Protein AF-A0A7W0ZT01-F1 (afdb_monomer)

Sequence (123 aa):
MSRRLDARAQAAIGIVIVNLALVLGYFLVVRPWLGSRDAADFAKTTCHIVKSEVVSTIARDRRNRVLTMYEHVLAYDYRAGDRTQHGTAIDFEVRGRTQDAADMHALQRRFPEGAAVPCWYDP

Mean predicted aligned error: 13.54 Å

Foldseek 3Di:
DPDPVVVVVVVVVVVVVVVVVVVCCCVVPVVVVVVVVLVPCFDKWKKAWADWDKDWDWDADPVRDTAIKIAIWIKIWTDDDPDIDIDIPVQPPDDDIDSDPVVSVVVCVVRPHGDIDMDTHRD

pLDDT: mean 79.96, std 12.67, range [46.34, 93.25]

Radius of gyration: 27.5 Å; Cα contacts (8 Å, |Δi|>4): 165; chains: 1; bounding box: 36×89×42 Å

Secondary structure (DSSP, 8-state):
--SSHHHHHHHHHHHHHHHHHHHHHIIIIIHHHHHTTTTS-PEEEEEEEEEEEEEEEEEE-TT--EEEEEEEEEEEEEEETTEEEEEEGGGSS--S-BS-HHHHHHHHHHS-TT-EEEEEE--

Nearest PDB structures (foldseek):
  3rd4-assembly3_B  TM=6.259E-01  e=1.473E+00  Proteus penneri ATCC 35198
  4rh8-assembly3_C  TM=4.295E-01  e=1.110E+00  Escherichia coli K-12
  4rh8-assembly4_D  TM=3.793E-01  e=9.364E-01  Escherichia coli K-12
  5wqv-assembly1_A  TM=2.958E-01  e=5.423E+00  Escherichia coli BW2952
  2pnh-assembly1_A  TM=2.233E-01  e=5.125E+00  Escherichia coli K-12

Solvent-accessible surface area (backbone atoms only — not comparable to full-atom values): 7151 Å² total; per-residue (Å²): 143,76,78,74,61,55,61,57,49,52,53,52,51,51,52,51,51,53,51,51,50,51,51,50,47,40,62,71,48,50,50,52,56,59,57,54,62,77,72,69,73,57,47,77,38,62,28,35,27,74,37,48,46,74,47,78,45,84,42,68,51,100,83,71,44,84,40,64,31,28,31,55,50,36,30,30,37,32,62,62,86,96,42,81,45,80,49,51,30,84,81,45,100,59,80,72,71,37,75,54,58,66,62,33,52,50,49,34,70,77,48,38,62,72,37,77,41,86,41,70,44,83,127

Structure (mmCIF, N/CA/C/O backbone):
data_AF-A0A7W0ZT01-F1
#
_entry.id   AF-A0A7W0ZT01-F1
#
loop_
_atom_site.group_PDB
_atom_site.id
_atom_site.type_symbol
_atom_site.label_atom_id
_atom_site.label_alt_id
_atom_site.label_comp_id
_atom_site.label_asym_id
_atom_site.label_entity_id
_atom_site.label_seq_id
_atom_site.pdbx_PDB_ins_code
_atom_site.Cartn_x
_atom_site.Cartn_y
_atom_site.Cartn_z
_atom_site.occupancy
_atom_site.B_iso_or_equiv
_atom_site.auth_seq_id
_atom_site.auth_comp_id
_atom_site.auth_asym_id
_atom_site.auth_atom_id
_atom_site.pdbx_PDB_model_num
ATOM 1 N N . MET A 1 1 ? -3.181 74.327 6.054 1.00 46.34 1 MET A N 1
ATOM 2 C CA . MET A 1 1 ? -4.364 73.461 6.252 1.00 46.34 1 MET A CA 1
ATOM 3 C C . MET A 1 1 ? -4.048 72.045 5.749 1.00 46.34 1 MET A C 1
ATOM 5 O O . MET A 1 1 ? -4.618 71.629 4.758 1.00 46.34 1 MET A O 1
ATOM 9 N N . SER A 1 2 ? -3.098 71.322 6.371 1.00 51.84 2 SER A N 1
ATOM 10 C CA . SER A 1 2 ? -2.657 70.001 5.854 1.00 51.84 2 SER A CA 1
ATOM 11 C C . SER A 1 2 ? -2.314 68.920 6.895 1.00 51.84 2 SER A C 1
ATOM 13 O O . SER A 1 2 ? -2.082 67.792 6.500 1.00 51.84 2 SER A O 1
ATOM 15 N N . ARG A 1 3 ? -2.335 69.187 8.213 1.00 54.72 3 ARG A N 1
ATOM 16 C CA . ARG A 1 3 ? -1.905 68.197 9.236 1.00 54.72 3 ARG A CA 1
ATOM 17 C C . ARG A 1 3 ? -2.992 67.248 9.770 1.00 54.72 3 ARG A C 1
ATOM 19 O O . ARG A 1 3 ? -2.690 66.373 10.567 1.00 54.72 3 ARG A O 1
ATOM 26 N N . ARG A 1 4 ? -4.271 67.421 9.404 1.00 51.62 4 ARG A N 1
ATOM 27 C CA . ARG A 1 4 ? -5.375 66.585 9.943 1.00 51.62 4 ARG A CA 1
ATOM 28 C C . ARG A 1 4 ? -5.711 65.355 9.091 1.00 51.62 4 ARG A C 1
ATOM 30 O O . ARG A 1 4 ? -6.465 64.504 9.553 1.00 51.62 4 ARG A O 1
ATOM 37 N N . LEU A 1 5 ? -5.175 65.264 7.872 1.00 53.34 5 LEU A N 1
ATOM 38 C CA . LEU A 1 5 ? -5.387 64.114 6.985 1.00 53.34 5 LEU A CA 1
ATOM 39 C C . LEU A 1 5 ? -4.494 62.919 7.367 1.00 53.34 5 LEU A C 1
ATOM 41 O O . LEU A 1 5 ? -4.920 61.776 7.218 1.00 53.34 5 LEU A O 1
ATOM 45 N N . ASP A 1 6 ? -3.335 63.174 7.979 1.00 59.50 6 ASP A N 1
ATOM 46 C CA . ASP A 1 6 ? -2.349 62.137 8.314 1.00 59.50 6 ASP A CA 1
ATOM 47 C C . ASP A 1 6 ? -2.802 61.209 9.449 1.00 59.50 6 ASP A C 1
ATOM 49 O O . ASP A 1 6 ? -2.622 59.997 9.369 1.00 59.50 6 ASP A O 1
ATOM 53 N N . ALA A 1 7 ? -3.466 61.740 10.480 1.00 60.06 7 ALA A N 1
ATOM 54 C CA . ALA A 1 7 ? -3.877 60.942 11.639 1.00 60.06 7 ALA A CA 1
ATOM 55 C C . ALA A 1 7 ? -4.976 59.917 11.301 1.00 60.06 7 ALA A C 1
ATOM 57 O O . ALA A 1 7 ? -4.973 58.796 11.809 1.00 60.06 7 ALA A O 1
ATOM 58 N N . ARG A 1 8 ? -5.913 60.280 10.412 1.00 58.38 8 ARG A N 1
ATOM 59 C CA . ARG A 1 8 ? -6.966 59.364 9.938 1.00 58.38 8 ARG A CA 1
ATOM 60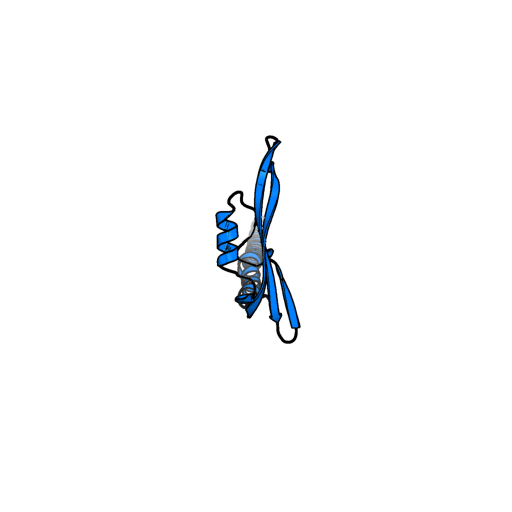 C C . ARG A 1 8 ? -6.409 58.319 8.975 1.00 58.38 8 ARG A C 1
ATOM 62 O O . ARG A 1 8 ? -6.814 57.163 9.052 1.00 58.38 8 ARG A O 1
ATOM 69 N N . ALA A 1 9 ? -5.462 58.708 8.119 1.00 61.88 9 ALA A N 1
ATOM 70 C CA . ALA A 1 9 ? -4.768 57.787 7.226 1.00 61.88 9 ALA A CA 1
ATOM 71 C C . ALA A 1 9 ? -3.911 56.777 8.009 1.00 61.88 9 ALA A C 1
ATOM 73 O O . ALA A 1 9 ? -3.992 55.584 7.742 1.00 61.88 9 ALA A O 1
ATOM 74 N N . GLN A 1 10 ? -3.171 57.214 9.033 1.00 62.66 10 GLN A N 1
ATOM 75 C CA . GLN A 1 10 ? -2.394 56.324 9.905 1.00 62.66 10 GLN A CA 1
ATOM 76 C C . GLN A 1 10 ? -3.278 55.352 10.697 1.00 62.66 10 GLN A C 1
ATOM 78 O O . GLN A 1 10 ? -2.954 54.168 10.781 1.00 62.66 10 GLN A O 1
ATOM 83 N N . ALA A 1 11 ? -4.415 55.815 11.226 1.00 68.62 11 ALA A N 1
ATOM 84 C CA . ALA A 1 11 ? -5.373 54.942 11.903 1.00 68.62 11 ALA A CA 1
ATOM 85 C C . ALA A 1 11 ? -5.987 53.906 10.942 1.00 68.62 11 ALA A C 1
ATOM 87 O O . ALA A 1 11 ? -6.082 52.729 11.284 1.00 68.62 11 ALA A O 1
ATOM 88 N N . ALA A 1 12 ? -6.348 54.316 9.721 1.00 70.50 12 ALA A N 1
ATOM 89 C CA . ALA A 1 12 ? -6.874 53.412 8.701 1.00 70.50 12 ALA A CA 1
ATOM 90 C C . ALA A 1 12 ? -5.832 52.370 8.253 1.00 70.50 12 ALA A C 1
ATOM 92 O O . ALA A 1 12 ? -6.154 51.189 8.155 1.00 70.50 12 ALA A O 1
ATOM 93 N N . ILE A 1 13 ? -4.575 52.778 8.052 1.00 75.50 13 ILE A N 1
ATOM 94 C CA . ILE A 1 13 ? -3.469 51.873 7.703 1.00 75.50 13 ILE A CA 1
ATOM 95 C C . ILE A 1 13 ? -3.226 50.858 8.827 1.00 75.50 13 ILE A C 1
ATOM 97 O O . ILE A 1 13 ? -3.095 49.667 8.553 1.00 75.50 13 ILE A O 1
ATOM 101 N N . GLY A 1 14 ? -3.236 51.294 10.091 1.00 76.44 14 GLY A N 1
ATOM 102 C CA . GLY A 1 14 ? -3.100 50.396 11.240 1.00 76.44 14 GLY A CA 1
ATOM 103 C C . GLY A 1 14 ? -4.209 49.341 11.298 1.00 76.44 14 GLY A C 1
ATOM 104 O O . GLY A 1 14 ? -3.926 48.159 11.482 1.00 76.44 14 GLY A O 1
ATOM 105 N N . ILE A 1 15 ? -5.461 49.743 11.053 1.00 82.81 15 ILE A N 1
ATOM 106 C CA . ILE A 1 15 ? -6.605 48.820 11.003 1.00 82.81 15 ILE A CA 1
ATOM 107 C C . ILE A 1 15 ? -6.434 47.805 9.868 1.00 82.81 15 ILE A C 1
ATOM 109 O O . ILE A 1 15 ? -6.647 46.612 10.085 1.00 82.81 15 ILE A O 1
ATOM 113 N N . VAL A 1 16 ? -6.018 48.240 8.675 1.00 83.56 16 VAL A N 1
ATOM 114 C CA . VAL A 1 16 ? -5.802 47.335 7.535 1.00 83.56 16 VAL A CA 1
ATOM 115 C C . VAL A 1 16 ? -4.695 46.324 7.833 1.00 83.56 16 VAL A C 1
ATOM 117 O O . VAL A 1 16 ? -4.883 45.140 7.572 1.00 83.56 16 VAL A O 1
ATOM 120 N N . ILE A 1 17 ? -3.580 46.749 8.433 1.00 84.19 17 ILE A N 1
ATOM 121 C CA . ILE A 1 17 ? -2.464 45.853 8.777 1.00 84.19 17 ILE A CA 1
ATOM 122 C C . ILE A 1 17 ? -2.891 44.814 9.819 1.00 84.19 17 ILE A C 1
ATOM 124 O O . ILE A 1 17 ? -2.588 43.634 9.657 1.00 84.19 17 ILE A O 1
ATOM 128 N N . VAL A 1 18 ? -3.629 45.217 10.857 1.00 88.38 18 VAL A N 1
ATOM 129 C CA . VAL A 1 18 ? -4.118 44.288 11.889 1.00 88.38 18 VAL A CA 1
ATOM 130 C C . VAL A 1 18 ? -5.107 43.280 11.303 1.00 88.38 18 VAL A C 1
ATOM 132 O O . VAL A 1 18 ? -5.001 42.089 11.583 1.00 88.38 18 VAL A O 1
ATOM 135 N N . ASN A 1 19 ? -6.029 43.724 10.443 1.00 87.69 19 ASN A N 1
ATOM 136 C CA . ASN A 1 19 ? -6.960 42.816 9.771 1.00 87.69 19 ASN A CA 1
ATOM 137 C C . ASN A 1 19 ? -6.230 41.861 8.821 1.00 87.69 19 ASN A C 1
ATOM 139 O O . ASN A 1 19 ? -6.519 40.668 8.815 1.00 87.69 19 ASN A O 1
ATOM 143 N N . LEU A 1 20 ? -5.243 42.352 8.067 1.00 89.75 20 LEU A N 1
ATOM 144 C CA . LEU A 1 20 ? -4.436 41.516 7.183 1.00 89.75 20 LEU A CA 1
ATOM 145 C C . LEU A 1 20 ? -3.632 40.478 7.978 1.00 89.75 20 LEU A C 1
ATOM 147 O O . LEU A 1 20 ? -3.598 39.316 7.587 1.00 89.75 20 LEU A O 1
ATOM 151 N N . ALA A 1 21 ? -3.042 40.867 9.111 1.00 88.00 21 ALA A N 1
ATOM 152 C CA . ALA A 1 21 ? -2.319 39.963 10.002 1.00 88.00 21 ALA A CA 1
ATOM 153 C C . ALA A 1 21 ? -3.240 38.905 10.630 1.00 88.00 21 ALA A C 1
ATOM 155 O O . ALA A 1 21 ? -2.854 37.742 10.717 1.00 88.00 21 ALA A O 1
ATOM 156 N N . LEU A 1 22 ? -4.469 39.274 11.009 1.00 89.12 22 LEU A N 1
ATOM 157 C CA . LEU A 1 22 ? -5.481 38.333 11.501 1.00 89.12 22 LEU A CA 1
ATOM 158 C C . LEU A 1 22 ? -5.905 37.337 10.418 1.00 89.12 22 LEU A C 1
ATOM 160 O O . LEU A 1 22 ? -5.975 36.139 10.686 1.00 89.12 22 LEU A O 1
ATOM 164 N N . VAL A 1 23 ? -6.136 37.812 9.191 1.00 89.31 23 VAL A N 1
ATOM 165 C CA . VAL A 1 23 ? -6.472 36.948 8.051 1.00 89.31 23 VAL A CA 1
ATOM 166 C C . VAL A 1 23 ? -5.310 36.004 7.741 1.00 89.31 23 VAL A C 1
ATOM 168 O O . VAL A 1 23 ? -5.519 34.796 7.649 1.00 89.31 23 VAL A O 1
ATOM 171 N N . LEU A 1 24 ? -4.077 36.511 7.652 1.00 88.44 24 LEU A N 1
ATOM 172 C CA . LEU A 1 24 ? -2.899 35.667 7.434 1.00 88.44 24 LEU A CA 1
ATOM 173 C C . LEU A 1 24 ? -2.712 34.646 8.560 1.00 88.44 24 LEU A C 1
ATOM 175 O O . LEU A 1 24 ? -2.496 33.473 8.274 1.00 88.44 24 LEU A O 1
ATOM 179 N N . GLY A 1 25 ? -2.834 35.057 9.823 1.00 87.88 25 GLY A N 1
ATOM 180 C CA . GLY A 1 25 ? -2.729 34.155 10.971 1.00 87.88 25 GLY A CA 1
ATOM 181 C C . GLY A 1 25 ? -3.792 33.056 10.946 1.00 87.88 25 GLY A C 1
ATOM 182 O O . GLY A 1 25 ? -3.488 31.889 11.189 1.00 87.88 25 GLY A O 1
ATOM 183 N N . TYR A 1 26 ? -5.025 33.395 10.566 1.00 87.06 26 TYR A N 1
ATOM 184 C CA . TYR A 1 26 ? -6.093 32.416 10.391 1.00 87.06 26 TYR A CA 1
ATOM 185 C C . TYR A 1 26 ? -5.764 31.393 9.291 1.00 87.06 26 TYR A C 1
ATOM 187 O O . TYR A 1 26 ? -5.868 30.187 9.520 1.00 87.06 26 TYR A O 1
ATOM 195 N N . PHE A 1 27 ? -5.314 31.845 8.117 1.00 84.19 27 PHE A N 1
ATOM 196 C CA . PHE A 1 27 ? -4.994 30.947 7.002 1.00 84.19 27 PHE A CA 1
ATOM 197 C C . PHE A 1 27 ? -3.727 30.113 7.227 1.00 84.19 27 PHE A C 1
ATOM 199 O O . PHE A 1 27 ? -3.688 28.967 6.787 1.00 84.19 27 PHE A O 1
ATOM 206 N N . LEU A 1 28 ? -2.712 30.663 7.899 1.00 83.94 28 LEU A N 1
ATOM 207 C CA . LEU A 1 28 ? -1.419 30.000 8.091 1.00 83.94 28 LEU A CA 1
ATOM 208 C C . LEU A 1 28 ? -1.352 29.119 9.338 1.00 83.94 28 LEU A C 1
ATOM 210 O O . LEU A 1 28 ? -0.566 28.179 9.358 1.00 83.94 28 LEU A O 1
ATOM 214 N N . VAL A 1 29 ? -2.138 29.413 10.375 1.00 82.88 29 VAL A N 1
ATOM 215 C CA . VAL A 1 29 ? -2.071 28.682 11.650 1.00 82.88 29 VAL A CA 1
ATOM 216 C C . VAL A 1 29 ? -3.365 27.926 11.902 1.00 82.88 29 VAL A C 1
ATOM 218 O O . VAL A 1 29 ? -3.347 26.710 12.054 1.00 82.88 29 VAL A O 1
ATOM 221 N N . VAL A 1 30 ? -4.505 28.618 11.900 1.00 80.88 30 VAL A N 1
ATOM 222 C CA . VAL A 1 30 ? -5.782 28.023 12.325 1.00 80.88 30 VAL A CA 1
ATOM 223 C C . VAL A 1 30 ? -6.293 27.003 11.311 1.00 80.88 30 VAL A C 1
ATOM 225 O O . VAL A 1 30 ? -6.651 25.891 11.689 1.00 80.88 30 VAL A O 1
ATOM 228 N N . ARG A 1 31 ? -6.295 27.346 10.018 1.00 80.50 31 ARG A N 1
ATOM 229 C CA . ARG A 1 31 ? -6.774 26.453 8.956 1.00 80.50 31 ARG A CA 1
ATOM 230 C C . ARG A 1 31 ? -5.988 25.130 8.873 1.00 80.50 31 ARG A C 1
ATOM 232 O O . ARG A 1 31 ? -6.641 24.089 8.867 1.00 80.50 31 ARG A O 1
ATOM 239 N N . PRO A 1 32 ? -4.640 25.116 8.831 1.00 72.00 32 PRO A N 1
ATOM 240 C CA . PRO A 1 32 ? -3.901 23.856 8.845 1.00 72.00 32 PRO A CA 1
ATOM 241 C C . PRO A 1 32 ? -4.046 23.116 10.177 1.00 72.00 32 PRO A C 1
ATOM 243 O O . PRO A 1 32 ? -4.168 21.902 10.161 1.00 72.00 32 PRO A O 1
ATOM 246 N N . TRP A 1 33 ? -4.121 23.807 11.320 1.00 68.31 33 TRP A N 1
ATOM 247 C CA . TRP A 1 33 ? -4.303 23.138 12.614 1.00 68.31 33 TRP A CA 1
ATOM 248 C C . TRP A 1 33 ? -5.666 22.445 12.756 1.00 68.31 33 TRP A C 1
ATOM 250 O O . TRP A 1 33 ? -5.751 21.378 13.360 1.00 68.31 33 TRP A O 1
ATOM 260 N N . LEU A 1 34 ? -6.722 23.012 12.162 1.00 66.81 34 LEU A N 1
ATOM 261 C CA . LEU A 1 34 ? -8.028 22.359 12.058 1.00 66.81 34 LEU A CA 1
ATOM 262 C C . LEU A 1 34 ? -7.985 21.152 11.108 1.00 66.81 34 LEU A C 1
ATOM 264 O O . LEU A 1 34 ? -8.500 20.105 11.472 1.00 66.81 34 LEU A O 1
ATOM 268 N N . GLY A 1 35 ? -7.324 21.263 9.949 1.00 60.69 35 GLY A N 1
ATOM 269 C CA . GLY A 1 35 ? -7.195 20.148 8.997 1.00 60.69 35 GLY A CA 1
ATOM 270 C C . GLY A 1 35 ? -6.278 19.012 9.469 1.00 60.69 35 GLY A C 1
ATOM 271 O O . GLY A 1 35 ? -6.477 17.864 9.093 1.00 60.69 35 GLY A O 1
ATOM 272 N N . SER A 1 36 ? -5.298 19.296 10.331 1.00 58.06 36 SER A N 1
ATOM 273 C CA . SER A 1 36 ? -4.405 18.273 10.892 1.00 58.06 36 SER A CA 1
ATOM 274 C C . SER A 1 36 ? -5.073 17.380 11.939 1.00 58.06 36 SER A C 1
ATOM 276 O O . SER A 1 36 ? -4.516 16.338 12.273 1.00 58.06 36 SER A O 1
ATOM 278 N N . ARG A 1 37 ? -6.239 17.766 12.477 1.00 55.41 37 ARG A N 1
ATOM 279 C CA . ARG A 1 37 ? -6.992 16.916 13.412 1.00 55.41 37 ARG A CA 1
ATOM 280 C C . ARG A 1 37 ? -7.686 15.750 12.718 1.00 55.41 37 ARG A C 1
ATOM 282 O O . ARG A 1 37 ? -7.796 14.694 13.327 1.00 55.41 37 ARG A O 1
ATOM 289 N N . ASP A 1 38 ? -8.044 15.913 11.449 1.00 52.59 38 ASP A N 1
ATOM 290 C CA . ASP A 1 38 ? -8.653 14.845 10.652 1.00 52.59 38 ASP A CA 1
ATOM 291 C C . ASP A 1 38 ? -7.616 13.790 10.215 1.00 52.59 38 ASP A C 1
ATOM 293 O O . ASP A 1 38 ? -7.973 12.681 9.848 1.00 52.59 38 ASP A O 1
ATOM 297 N N . ALA A 1 39 ? -6.315 14.094 10.300 1.00 50.34 39 ALA A N 1
ATOM 298 C CA . ALA A 1 39 ? -5.244 13.218 9.817 1.00 50.34 39 ALA A CA 1
ATOM 299 C C . ALA A 1 39 ? -4.657 12.252 10.872 1.00 50.34 39 ALA A C 1
ATOM 301 O O . ALA A 1 39 ? -3.687 11.555 10.571 1.00 50.34 39 ALA A O 1
ATOM 302 N N . ALA A 1 40 ? -5.161 12.242 12.114 1.00 54.00 40 ALA A N 1
ATOM 303 C CA . ALA A 1 40 ? -4.459 11.609 13.240 1.00 54.00 40 ALA A CA 1
ATOM 304 C C . ALA A 1 40 ? -5.097 10.328 13.808 1.00 54.00 40 ALA A C 1
ATOM 306 O O . ALA A 1 40 ? -4.382 9.573 14.463 1.00 54.00 40 ALA A O 1
ATOM 307 N N . ASP A 1 41 ? -6.372 10.039 13.531 1.00 65.88 41 ASP A N 1
ATOM 308 C CA . ASP A 1 41 ? -7.082 8.891 14.122 1.00 65.88 41 ASP A CA 1
ATOM 309 C C . ASP A 1 41 ? -7.468 7.833 13.077 1.00 65.88 41 ASP A C 1
ATOM 311 O O . ASP A 1 41 ? -8.595 7.339 13.044 1.00 65.88 41 ASP A O 1
ATOM 315 N N . PHE A 1 42 ? -6.518 7.431 12.223 1.00 70.88 42 PHE A N 1
ATOM 316 C CA . PHE A 1 42 ? -6.742 6.257 11.378 1.00 70.88 42 PHE A CA 1
ATOM 317 C C . PHE A 1 42 ? -7.004 5.027 12.254 1.00 70.88 42 PHE A C 1
ATOM 319 O O . PHE A 1 42 ? -6.162 4.610 13.060 1.00 70.88 42 PHE A O 1
ATOM 326 N N . ALA A 1 43 ? -8.176 4.423 12.078 1.00 76.75 43 ALA A N 1
ATOM 327 C CA . ALA A 1 43 ? -8.586 3.263 12.843 1.00 76.75 43 ALA A CA 1
ATOM 328 C C . ALA A 1 43 ? -7.711 2.060 12.466 1.00 76.75 43 ALA A C 1
ATOM 330 O O . ALA A 1 43 ? -7.567 1.703 11.295 1.00 76.75 43 ALA A O 1
ATOM 331 N N . LYS A 1 44 ? -7.114 1.416 13.475 1.00 82.06 44 LYS A N 1
ATOM 332 C CA . LYS A 1 44 ? -6.302 0.211 13.285 1.00 82.06 44 LYS A CA 1
ATOM 333 C C . LYS A 1 44 ? -7.201 -1.022 13.249 1.00 82.06 44 LYS A C 1
ATOM 335 O O . LYS A 1 44 ? -7.946 -1.273 14.193 1.00 82.06 44 LYS A O 1
ATOM 340 N N . THR A 1 45 ? -7.071 -1.831 12.206 1.00 85.25 45 THR A N 1
ATOM 341 C CA . THR A 1 45 ? -7.789 -3.102 12.048 1.00 85.25 45 THR A CA 1
ATOM 342 C C . THR A 1 45 ? -6.857 -4.191 11.512 1.00 85.25 45 THR A C 1
ATOM 344 O O . THR A 1 45 ? -5.677 -3.953 11.233 1.00 85.25 45 THR A O 1
ATOM 347 N N . THR A 1 46 ? -7.362 -5.417 11.422 1.00 87.94 46 THR A N 1
ATOM 348 C CA . THR A 1 46 ? -6.645 -6.543 10.818 1.00 87.94 46 THR A CA 1
ATOM 349 C C . THR A 1 46 ? -7.099 -6.706 9.373 1.00 87.94 46 THR A C 1
ATOM 351 O O . THR A 1 46 ? -8.279 -6.931 9.109 1.00 87.94 46 THR A O 1
ATOM 354 N N . CYS A 1 47 ? -6.144 -6.605 8.453 1.00 88.44 47 CYS A N 1
ATOM 355 C CA . CYS A 1 47 ? -6.319 -6.906 7.043 1.00 88.44 47 CYS A CA 1
ATOM 356 C C . CYS A 1 47 ? -5.925 -8.356 6.766 1.00 88.44 47 CYS A C 1
ATOM 358 O O . CYS A 1 47 ? -4.886 -8.829 7.229 1.00 88.44 47 CYS A O 1
ATOM 360 N N . HIS A 1 48 ? -6.727 -9.045 5.967 1.00 91.31 48 HIS A N 1
ATOM 361 C CA . HIS A 1 48 ? -6.449 -10.375 5.454 1.00 91.31 48 HIS A CA 1
ATOM 362 C C . HIS A 1 48 ? -5.998 -10.267 4.007 1.00 91.31 48 HIS A C 1
ATOM 364 O O . HIS A 1 48 ? -6.736 -9.764 3.167 1.00 91.31 48 HIS A O 1
ATOM 370 N N . ILE A 1 49 ? -4.792 -10.737 3.706 1.00 89.69 49 ILE A N 1
ATOM 371 C CA . ILE A 1 49 ? -4.282 -10.746 2.338 1.00 89.69 49 ILE A CA 1
ATOM 372 C C . ILE A 1 49 ? -5.024 -11.821 1.542 1.00 89.69 49 ILE A C 1
ATOM 374 O O . ILE A 1 49 ? -4.877 -13.012 1.809 1.00 89.69 49 ILE A O 1
ATOM 378 N N . VAL A 1 50 ? -5.815 -11.398 0.559 1.00 92.06 50 VAL A N 1
ATOM 379 C CA . VAL A 1 50 ? -6.601 -12.283 -0.314 1.00 92.06 50 VAL A CA 1
ATOM 380 C C . VAL A 1 50 ? -5.793 -12.689 -1.541 1.00 92.06 50 VAL A C 1
ATOM 382 O O . VAL A 1 50 ? -5.978 -13.780 -2.069 1.00 92.06 50 VAL A O 1
ATOM 385 N N . LYS A 1 51 ? -4.893 -11.812 -1.996 1.00 89.88 51 LYS A N 1
ATOM 386 C CA . LYS A 1 51 ? -4.077 -12.031 -3.189 1.00 89.88 51 LYS A CA 1
ATOM 387 C C . LYS A 1 51 ? -2.704 -11.391 -3.032 1.00 89.88 51 LYS A C 1
ATOM 389 O O . LYS A 1 51 ? -2.623 -10.251 -2.580 1.00 89.88 51 LYS A O 1
ATOM 394 N N . SER A 1 52 ? -1.648 -12.100 -3.420 1.00 89.12 52 SER A N 1
ATOM 395 C CA . SER A 1 52 ? -0.266 -11.616 -3.360 1.00 89.12 52 SER A CA 1
ATOM 396 C C . SER A 1 52 ? 0.570 -12.254 -4.466 1.00 89.12 52 SER A C 1
ATOM 398 O O . SER A 1 52 ? 1.111 -13.354 -4.324 1.00 89.12 52 SER A O 1
ATOM 400 N N . GLU A 1 53 ? 0.693 -11.544 -5.584 1.00 89.62 53 GLU A N 1
ATOM 401 C CA . GLU A 1 53 ? 1.380 -12.036 -6.778 1.00 89.62 53 GLU A CA 1
ATOM 402 C C . GLU A 1 53 ? 2.384 -11.020 -7.320 1.00 89.62 53 GLU A C 1
ATOM 404 O O . GLU A 1 53 ? 2.226 -9.811 -7.169 1.00 89.62 53 GLU A O 1
ATOM 409 N N . VAL A 1 54 ? 3.424 -11.517 -7.987 1.00 89.19 54 VAL A N 1
ATOM 410 C CA . VAL A 1 54 ? 4.362 -10.678 -8.737 1.00 89.19 54 VAL A CA 1
ATOM 411 C C . VAL A 1 54 ? 4.016 -10.783 -10.213 1.00 89.19 54 VAL A C 1
ATOM 413 O O . VAL A 1 54 ? 4.083 -11.860 -10.802 1.00 89.19 54 VAL A O 1
ATOM 416 N N . VAL A 1 55 ? 3.657 -9.653 -10.813 1.00 90.75 55 VAL A N 1
ATOM 417 C CA . VAL A 1 55 ? 3.314 -9.543 -12.230 1.00 90.75 55 VAL A CA 1
ATOM 418 C C . VAL A 1 55 ? 4.465 -8.879 -12.969 1.00 90.75 55 VAL A C 1
ATOM 420 O O . VAL A 1 55 ? 4.961 -7.832 -12.561 1.00 90.75 55 VAL A O 1
ATOM 423 N N . SER A 1 56 ? 4.878 -9.467 -14.091 1.00 91.44 56 SER A N 1
ATOM 424 C CA . SER A 1 56 ? 5.849 -8.859 -15.000 1.00 91.44 56 SER A CA 1
ATOM 425 C C . SER A 1 56 ? 5.141 -8.215 -16.190 1.00 91.44 56 SER A C 1
ATOM 427 O O . SER A 1 56 ? 4.366 -8.870 -16.885 1.00 91.44 56 SER A O 1
ATOM 429 N N . THR A 1 57 ? 5.449 -6.956 -16.471 1.00 91.12 57 THR A N 1
ATOM 430 C CA . THR A 1 57 ? 4.984 -6.215 -17.644 1.00 91.12 57 THR A CA 1
ATOM 431 C C . THR A 1 57 ? 6.173 -5.803 -18.499 1.00 91.12 57 THR A C 1
ATOM 433 O O . THR A 1 57 ? 7.196 -5.343 -17.993 1.00 91.12 57 THR A O 1
ATOM 436 N N . ILE A 1 58 ? 6.035 -5.921 -19.817 1.00 92.25 58 ILE A N 1
ATOM 437 C CA . ILE A 1 58 ? 7.034 -5.414 -20.756 1.00 92.25 58 ILE A CA 1
ATOM 438 C C . ILE A 1 58 ? 6.795 -3.916 -20.963 1.00 92.25 58 ILE A C 1
ATOM 440 O O . ILE A 1 58 ? 5.725 -3.503 -21.406 1.00 92.25 58 ILE A O 1
ATOM 444 N N . ALA A 1 59 ? 7.802 -3.101 -20.665 1.00 88.62 59 ALA A N 1
ATOM 445 C CA . ALA A 1 59 ? 7.813 -1.665 -20.901 1.00 88.62 59 ALA A CA 1
ATOM 446 C C . ALA A 1 59 ? 8.875 -1.294 -21.944 1.00 88.62 59 ALA A C 1
ATOM 448 O O . ALA A 1 59 ? 9.784 -2.067 -22.247 1.00 88.62 59 ALA A O 1
ATOM 449 N N . ARG A 1 60 ? 8.766 -0.087 -22.504 1.00 91.19 60 ARG A N 1
ATOM 450 C CA . ARG A 1 60 ? 9.800 0.491 -23.368 1.00 91.19 60 ARG A CA 1
ATOM 451 C C . ARG A 1 60 ? 10.376 1.735 -22.716 1.00 91.19 60 ARG A C 1
ATOM 453 O O . ARG A 1 60 ? 9.629 2.561 -22.196 1.00 91.19 60 ARG A O 1
ATOM 460 N N . ASP A 1 61 ? 11.697 1.860 -22.735 1.00 87.50 61 ASP A N 1
ATOM 461 C CA . ASP A 1 61 ? 12.367 3.071 -22.267 1.00 87.50 61 ASP A CA 1
ATOM 462 C C . ASP A 1 61 ? 12.277 4.210 -23.303 1.00 87.50 61 ASP A C 1
ATOM 464 O O . ASP A 1 61 ? 11.792 4.042 -24.426 1.00 87.50 61 ASP A O 1
ATOM 468 N N . ARG A 1 62 ? 12.801 5.391 -22.951 1.00 88.94 62 ARG A N 1
ATOM 469 C CA . ARG A 1 62 ? 12.848 6.559 -23.857 1.00 88.94 62 ARG A CA 1
ATOM 470 C C . ARG A 1 62 ? 13.706 6.339 -25.111 1.00 88.94 62 ARG A C 1
ATOM 472 O O . ARG A 1 62 ? 13.605 7.112 -26.056 1.00 88.94 62 ARG A O 1
ATOM 479 N N . ARG A 1 63 ? 14.566 5.321 -25.114 1.00 92.44 63 ARG A N 1
ATOM 480 C CA . ARG A 1 63 ? 15.438 4.913 -26.225 1.00 92.44 63 ARG A CA 1
ATOM 481 C C . ARG A 1 63 ? 14.862 3.707 -26.981 1.00 92.44 63 ARG A C 1
ATOM 483 O O . ARG A 1 63 ? 15.584 3.080 -27.752 1.00 92.44 63 ARG A O 1
ATOM 490 N N . ASN A 1 64 ? 13.579 3.393 -26.774 1.00 90.69 64 ASN A N 1
ATOM 491 C CA . ASN A 1 64 ? 12.859 2.279 -27.385 1.00 90.69 64 ASN A CA 1
ATOM 492 C C . ASN A 1 64 ? 13.430 0.881 -27.055 1.00 90.69 64 ASN A C 1
ATOM 494 O O . ASN A 1 64 ? 13.193 -0.084 -27.785 1.00 90.69 64 ASN A O 1
ATOM 498 N N . ARG A 1 65 ? 14.174 0.750 -25.953 1.00 90.31 65 ARG A N 1
ATOM 499 C CA . ARG A 1 65 ? 14.659 -0.538 -25.448 1.00 90.31 65 ARG A CA 1
ATOM 500 C C . ARG A 1 65 ? 13.555 -1.238 -24.677 1.00 90.31 65 ARG A C 1
ATOM 502 O O . ARG A 1 65 ? 12.833 -0.605 -23.911 1.00 90.31 65 ARG A O 1
ATOM 509 N N . VAL A 1 66 ? 13.449 -2.545 -24.878 1.00 91.81 66 VAL A N 1
ATOM 510 C CA . VAL A 1 66 ? 12.523 -3.404 -24.142 1.00 91.81 66 VAL A CA 1
ATOM 511 C C . VAL A 1 66 ? 13.076 -3.619 -22.734 1.00 91.81 66 VAL A C 1
ATOM 513 O O . VAL A 1 66 ? 14.216 -4.052 -22.586 1.00 91.81 66 VAL A O 1
ATOM 516 N N . LEU A 1 67 ? 12.275 -3.304 -21.720 1.00 92.44 67 LEU A N 1
ATOM 517 C CA . LEU A 1 67 ? 12.573 -3.532 -20.310 1.00 92.44 67 LEU A CA 1
ATOM 518 C C . LEU A 1 67 ? 11.475 -4.404 -19.702 1.00 92.44 67 LEU A C 1
ATOM 520 O O . LEU A 1 67 ? 10.293 -4.199 -19.981 1.00 92.44 67 LEU A O 1
ATOM 524 N N . THR A 1 68 ? 11.853 -5.336 -18.836 1.00 93.25 68 THR A N 1
ATOM 525 C CA . THR A 1 68 ? 10.893 -6.075 -18.011 1.00 93.25 68 THR A CA 1
ATOM 526 C C . THR A 1 68 ? 10.722 -5.336 -16.695 1.00 93.25 68 THR A C 1
ATOM 528 O O . THR A 1 68 ? 11.699 -5.056 -16.006 1.00 93.25 68 THR A O 1
ATOM 531 N N . MET A 1 69 ? 9.482 -4.999 -16.367 1.00 90.94 69 MET A N 1
ATOM 532 C CA . MET A 1 69 ? 9.101 -4.331 -15.131 1.00 90.94 69 MET A CA 1
ATOM 533 C C . MET A 1 69 ? 8.278 -5.295 -14.287 1.00 90.94 69 MET A C 1
ATOM 535 O O . MET A 1 69 ? 7.355 -5.916 -14.800 1.00 90.94 69 MET A O 1
ATOM 539 N N . TYR A 1 70 ? 8.582 -5.400 -13.006 1.00 89.19 70 TYR A N 1
ATOM 540 C CA . TYR A 1 70 ? 7.881 -6.215 -12.029 1.00 89.19 70 TYR A CA 1
ATOM 541 C C . TYR A 1 70 ? 7.061 -5.322 -11.106 1.00 89.19 70 TYR A C 1
ATOM 543 O O . TYR A 1 70 ? 7.503 -4.242 -10.709 1.00 89.19 70 TYR A O 1
ATOM 551 N N . GLU A 1 71 ? 5.868 -5.789 -10.773 1.00 88.19 71 GLU A N 1
ATOM 552 C CA . GLU A 1 71 ? 4.918 -5.140 -9.880 1.00 88.19 71 GLU A CA 1
ATOM 553 C C . GLU A 1 71 ? 4.390 -6.186 -8.902 1.00 88.19 71 GLU A C 1
ATOM 555 O O . GLU A 1 71 ? 4.026 -7.291 -9.309 1.00 88.19 71 GLU A O 1
ATOM 560 N N . HIS A 1 72 ? 4.360 -5.857 -7.614 1.00 87.75 72 HIS A N 1
ATOM 561 C CA . HIS 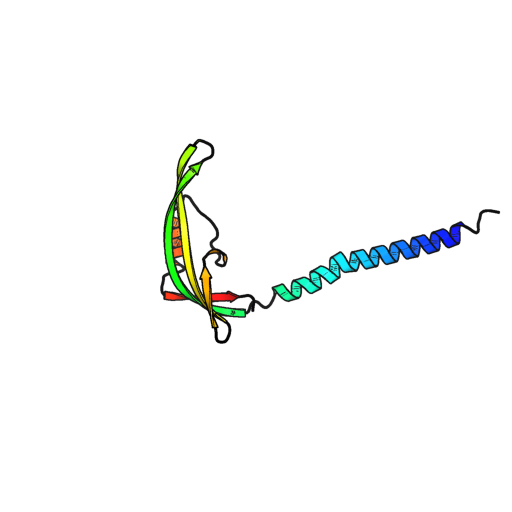A 1 72 ? 3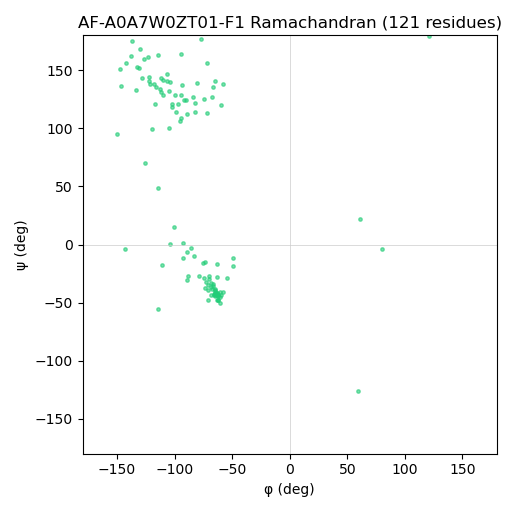.713 -6.694 -6.611 1.00 87.75 72 HIS A CA 1
ATOM 562 C C . HIS A 1 72 ? 2.246 -6.280 -6.504 1.00 87.75 72 HIS A C 1
ATOM 564 O O . HIS A 1 72 ? 1.925 -5.171 -6.082 1.00 87.75 72 HIS A O 1
ATOM 570 N N . VAL A 1 73 ? 1.356 -7.172 -6.927 1.00 87.50 73 VAL A N 1
ATOM 571 C CA . VAL A 1 73 ? -0.088 -6.987 -6.845 1.00 87.50 73 VAL A CA 1
ATOM 572 C C . VAL A 1 73 ? -0.572 -7.638 -5.559 1.00 87.50 73 VAL A C 1
ATOM 574 O O . VAL A 1 73 ? -0.599 -8.863 -5.423 1.00 87.50 73 VAL A O 1
ATOM 577 N N . LEU A 1 74 ? -0.962 -6.785 -4.619 1.00 87.50 74 LEU A N 1
ATOM 578 C CA . LEU A 1 74 ? -1.5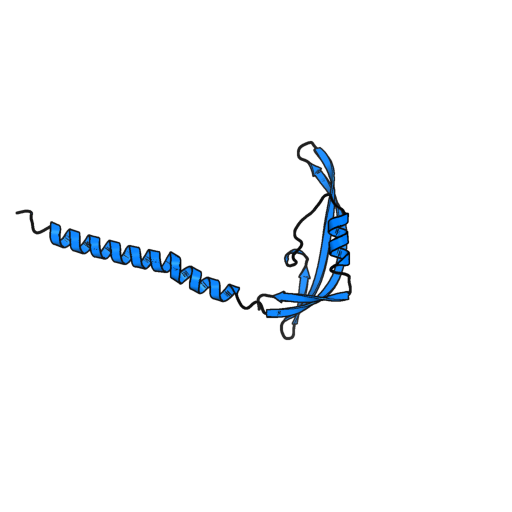15 -7.158 -3.327 1.00 87.50 74 LEU A CA 1
ATOM 579 C C . LEU A 1 74 ? -2.990 -6.748 -3.269 1.00 87.50 74 LEU A C 1
ATOM 581 O O . LEU A 1 74 ? -3.327 -5.604 -3.581 1.00 87.50 74 LEU A O 1
ATOM 585 N N . ALA A 1 75 ? -3.856 -7.664 -2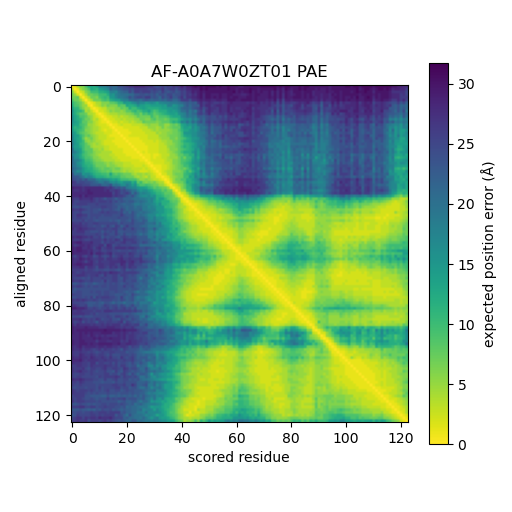.847 1.00 88.50 75 ALA A N 1
ATOM 586 C CA . ALA A 1 75 ? -5.245 -7.373 -2.514 1.00 88.50 75 ALA A CA 1
ATOM 587 C C . ALA A 1 75 ? -5.566 -7.913 -1.124 1.00 88.50 75 ALA A C 1
ATOM 589 O O . ALA A 1 75 ? -5.071 -8.973 -0.727 1.00 88.50 75 ALA A O 1
ATOM 590 N N . TYR A 1 76 ? -6.381 -7.178 -0.382 1.00 89.19 76 TYR A N 1
ATOM 591 C CA . TYR A 1 76 ? -6.660 -7.483 1.009 1.00 89.19 76 TYR A CA 1
ATOM 592 C C . TYR A 1 76 ? -8.082 -7.099 1.396 1.00 89.19 76 TYR A C 1
ATOM 594 O O . TYR A 1 76 ? -8.640 -6.137 0.877 1.00 89.19 76 TYR A O 1
ATOM 602 N N . ASP A 1 77 ? -8.628 -7.825 2.360 1.00 91.00 77 ASP A N 1
ATOM 603 C CA . ASP A 1 77 ? -9.929 -7.548 2.949 1.00 91.00 77 ASP A CA 1
ATOM 604 C C . ASP A 1 77 ? -9.761 -7.087 4.389 1.00 91.00 77 ASP A C 1
ATOM 606 O O . ASP A 1 77 ? -8.920 -7.601 5.124 1.00 91.00 77 ASP A O 1
ATOM 610 N N . TYR A 1 78 ? -10.586 -6.147 4.830 1.00 87.94 78 TYR A N 1
ATOM 611 C CA . TYR A 1 78 ? -10.622 -5.719 6.223 1.00 87.94 78 TYR A CA 1
ATOM 612 C C . TYR A 1 78 ? -12.039 -5.425 6.678 1.00 87.94 78 TYR A C 1
ATOM 614 O O . TYR A 1 78 ? -12.925 -5.135 5.875 1.00 87.94 78 TYR A O 1
ATOM 622 N N . ARG A 1 79 ? -12.273 -5.503 7.990 1.00 86.44 79 ARG A N 1
ATOM 623 C CA . ARG A 1 79 ? -13.560 -5.109 8.567 1.00 86.44 79 ARG A CA 1
ATOM 624 C C . ARG A 1 79 ? -13.499 -3.666 9.045 1.00 86.44 79 ARG A C 1
ATOM 626 O O . ARG A 1 79 ? -12.613 -3.313 9.824 1.00 86.44 79 ARG A O 1
ATOM 633 N N . ALA A 1 80 ? -14.473 -2.880 8.603 1.00 83.88 80 ALA A N 1
ATOM 634 C CA . ALA A 1 80 ? -14.762 -1.536 9.082 1.00 83.88 80 ALA A CA 1
ATOM 635 C C . ALA A 1 80 ? -16.194 -1.540 9.636 1.00 83.88 80 ALA A C 1
ATOM 637 O O . ALA A 1 80 ? -17.171 -1.539 8.880 1.00 83.88 80 ALA A O 1
ATOM 638 N N . GLY A 1 81 ? -16.318 -1.649 10.962 1.00 82.88 81 GLY A N 1
ATOM 639 C CA . GLY A 1 81 ? -17.597 -1.949 11.611 1.00 82.88 81 GLY A CA 1
ATOM 640 C C . GLY A 1 81 ? -18.178 -3.285 11.125 1.00 82.88 81 GLY A C 1
ATOM 641 O O . GLY A 1 81 ? -17.493 -4.309 11.132 1.00 82.88 81 GLY A O 1
ATOM 642 N N . ASP A 1 82 ? -19.426 -3.265 10.652 1.00 84.19 82 ASP A N 1
ATOM 643 C CA . ASP A 1 82 ? -20.142 -4.461 10.179 1.00 84.19 82 ASP A CA 1
ATOM 644 C C . ASP A 1 82 ? -19.871 -4.816 8.708 1.00 84.19 82 ASP A C 1
ATOM 646 O O . ASP A 1 82 ? -20.362 -5.831 8.205 1.00 84.19 82 ASP A O 1
ATOM 650 N N . ARG A 1 83 ? -19.089 -3.999 7.992 1.00 85.00 83 ARG A N 1
ATOM 651 C CA . ARG A 1 83 ? -18.819 -4.182 6.561 1.00 85.00 83 ARG A CA 1
ATOM 652 C C . ARG A 1 83 ? -17.425 -4.749 6.333 1.00 85.00 83 ARG A C 1
ATOM 654 O O . ARG A 1 83 ? -16.464 -4.345 6.983 1.00 85.00 83 ARG A O 1
ATOM 661 N N . THR A 1 84 ? -17.324 -5.672 5.379 1.00 87.50 84 THR A N 1
ATOM 662 C CA . THR A 1 84 ? -16.031 -6.098 4.828 1.00 87.50 84 THR A CA 1
ATOM 663 C C . THR A 1 84 ? -15.715 -5.193 3.646 1.00 87.50 84 THR A C 1
ATOM 665 O O . THR A 1 84 ? -16.539 -5.052 2.744 1.00 87.50 84 THR A O 1
ATOM 668 N N . GLN A 1 85 ? -14.560 -4.544 3.691 1.00 87.94 85 GLN A N 1
ATOM 669 C CA . GLN A 1 85 ? -14.033 -3.702 2.630 1.00 87.94 85 GLN A CA 1
ATOM 670 C C . GLN A 1 85 ? -12.882 -4.419 1.935 1.00 87.94 85 GLN A C 1
ATOM 672 O 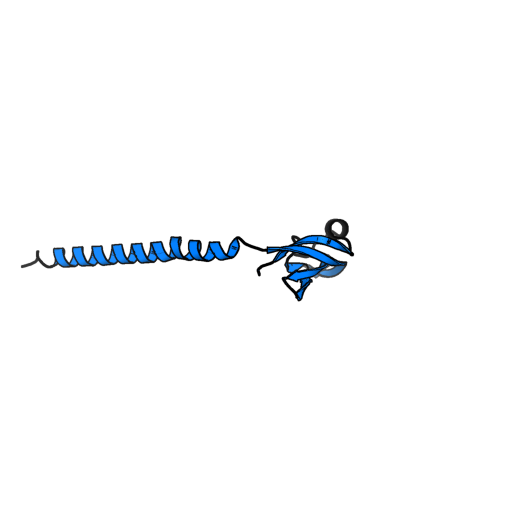O . GLN A 1 85 ? -12.133 -5.151 2.579 1.00 87.94 85 GLN A O 1
ATOM 677 N N . HIS A 1 86 ? -12.747 -4.174 0.635 1.00 88.44 86 HIS A N 1
ATOM 678 C CA . HIS A 1 86 ? -11.675 -4.705 -0.195 1.00 88.44 86 HIS A CA 1
ATOM 679 C C . HIS A 1 86 ? -10.730 -3.569 -0.588 1.00 88.44 86 HIS A C 1
ATOM 681 O O . HIS A 1 86 ? -11.181 -2.537 -1.088 1.00 88.44 86 HIS A O 1
ATOM 687 N N . GLY A 1 87 ? -9.435 -3.759 -0.368 1.00 81.19 87 GLY A N 1
ATOM 688 C CA . GLY A 1 87 ? -8.375 -2.822 -0.721 1.00 81.19 87 GLY A CA 1
ATOM 689 C C . GLY A 1 87 ? -7.324 -3.460 -1.627 1.00 81.19 87 GLY A C 1
ATOM 690 O O . GLY A 1 87 ? -7.205 -4.683 -1.727 1.00 81.19 87 GLY A O 1
ATOM 691 N N . THR A 1 88 ? -6.545 -2.616 -2.305 1.00 81.94 88 THR A N 1
ATOM 692 C CA . THR A 1 88 ? -5.453 -3.048 -3.194 1.00 81.94 88 THR A CA 1
ATOM 693 C C . THR A 1 88 ? -4.159 -2.302 -2.878 1.00 81.94 88 THR A C 1
ATOM 695 O O . THR A 1 88 ? -4.163 -1.325 -2.133 1.00 81.94 88 THR A O 1
ATOM 698 N N . ALA A 1 89 ? -3.044 -2.766 -3.448 1.00 67.50 89 ALA A N 1
ATOM 699 C CA . ALA A 1 89 ? -1.671 -2.349 -3.150 1.00 67.50 89 ALA A CA 1
ATOM 700 C C . ALA A 1 89 ? -1.388 -0.834 -3.116 1.00 67.50 89 ALA A C 1
ATOM 702 O O . ALA A 1 89 ? -0.390 -0.443 -2.523 1.00 67.50 89 ALA A O 1
ATOM 703 N N . ILE A 1 90 ? -2.241 0.020 -3.701 1.00 54.88 90 ILE A N 1
ATOM 704 C CA . ILE A 1 90 ? -2.086 1.487 -3.668 1.00 54.88 90 ILE A CA 1
ATOM 705 C C . ILE A 1 90 ? -1.959 2.023 -2.227 1.00 54.88 90 ILE A C 1
ATOM 707 O O . ILE A 1 90 ? -1.269 3.024 -2.031 1.00 54.88 90 ILE A O 1
ATOM 711 N N . ASP A 1 91 ? -2.551 1.326 -1.252 1.00 55.97 91 ASP A N 1
ATOM 712 C CA . ASP A 1 91 ? -2.621 1.743 0.155 1.00 55.97 91 ASP A CA 1
ATOM 713 C C . ASP A 1 91 ? -1.651 0.985 1.087 1.00 55.97 91 ASP A C 1
ATOM 715 O O . ASP A 1 91 ? -1.595 1.253 2.287 1.00 55.97 91 ASP A O 1
ATOM 719 N N . PHE A 1 92 ? -0.854 0.054 0.551 1.00 57.03 92 PHE A N 1
ATOM 720 C CA . PHE A 1 92 ? 0.268 -0.554 1.273 1.00 57.03 92 PHE A CA 1
ATOM 721 C C . PHE A 1 92 ? 1.572 0.197 0.960 1.00 57.03 92 PHE A C 1
ATOM 723 O O . PHE A 1 92 ? 1.666 0.929 -0.019 1.00 57.03 92 PHE A O 1
ATOM 730 N N . GLU A 1 93 ? 2.613 -0.013 1.776 1.00 58.56 93 GLU A N 1
ATOM 731 C CA . GLU A 1 93 ? 3.973 0.570 1.656 1.00 58.56 93 GLU A CA 1
ATOM 732 C C . GLU A 1 93 ? 4.603 0.444 0.244 1.00 58.56 93 GLU A C 1
ATOM 734 O O . GLU A 1 93 ? 5.616 1.067 -0.067 1.00 58.56 93 GLU A O 1
ATOM 739 N N . VAL A 1 94 ? 4.003 -0.362 -0.632 1.00 60.00 94 VAL A N 1
ATOM 740 C CA . VAL A 1 94 ? 4.507 -0.730 -1.947 1.00 60.00 94 VAL A CA 1
ATOM 741 C C . VAL A 1 94 ? 3.748 0.017 -3.035 1.00 60.00 94 VAL A C 1
ATOM 743 O O . VAL A 1 94 ? 2.681 -0.400 -3.478 1.00 60.00 94 VAL A O 1
ATOM 746 N N . ARG A 1 95 ? 4.352 1.087 -3.548 1.00 63.94 95 ARG A N 1
ATOM 747 C CA . ARG A 1 95 ? 3.876 1.753 -4.761 1.00 63.94 95 ARG A CA 1
ATOM 748 C C . ARG A 1 95 ? 4.933 1.664 -5.853 1.00 63.94 95 ARG A C 1
ATOM 750 O O . ARG A 1 95 ? 6.028 2.197 -5.700 1.00 63.94 95 ARG A O 1
ATOM 757 N N . GLY A 1 96 ? 4.576 1.062 -6.986 1.00 71.25 96 GLY A N 1
ATOM 758 C CA . GLY A 1 96 ? 5.322 1.210 -8.235 1.00 71.25 96 GLY A CA 1
ATOM 759 C C . GLY A 1 96 ? 5.862 -0.079 -8.846 1.00 71.25 96 GLY A C 1
ATOM 760 O O . GLY A 1 96 ? 5.675 -1.180 -8.339 1.00 71.25 96 GLY A O 1
ATOM 761 N N . ARG A 1 97 ? 6.527 0.103 -9.990 1.00 84.25 97 ARG A N 1
ATOM 762 C CA . ARG A 1 97 ? 7.156 -0.957 -10.780 1.00 84.25 97 ARG A CA 1
ATOM 763 C C . ARG A 1 97 ? 8.669 -0.837 -10.690 1.00 84.25 97 ARG A C 1
ATOM 765 O O . ARG A 1 97 ? 9.196 0.272 -10.751 1.00 84.25 97 ARG A O 1
ATOM 772 N N . THR A 1 98 ? 9.362 -1.963 -10.617 1.00 85.06 98 THR A N 1
ATOM 773 C CA . THR A 1 98 ? 10.832 -2.029 -10.590 1.00 85.06 98 THR A CA 1
ATOM 774 C C . THR A 1 98 ? 11.347 -2.958 -11.684 1.00 85.06 98 THR A C 1
ATOM 776 O O . THR A 1 98 ? 10.616 -3.810 -12.169 1.00 85.06 98 THR A O 1
ATOM 779 N N . GLN A 1 99 ? 12.609 -2.826 -12.085 1.00 85.56 99 GLN A N 1
ATOM 780 C CA . GLN A 1 99 ? 13.257 -3.822 -12.951 1.00 85.56 99 GLN A CA 1
ATOM 781 C C . GLN A 1 99 ? 13.805 -5.012 -12.150 1.00 85.56 99 GLN A C 1
ATOM 783 O O . GLN A 1 99 ? 14.190 -6.019 -12.741 1.00 85.56 99 GLN A O 1
ATOM 788 N N . ASP A 1 100 ? 13.824 -4.905 -10.818 1.00 86.94 100 ASP A N 1
ATOM 789 C CA . ASP A 1 100 ? 14.326 -5.939 -9.922 1.00 86.94 100 ASP A CA 1
ATOM 790 C C . ASP A 1 100 ? 13.196 -6.844 -9.404 1.00 86.94 100 ASP A C 1
ATOM 792 O O . ASP A 1 100 ? 12.395 -6.472 -8.545 1.00 86.94 100 ASP A O 1
ATOM 796 N N . ALA A 1 101 ? 13.137 -8.072 -9.918 1.00 87.19 101 ALA A N 1
ATOM 797 C CA . ALA A 1 101 ? 12.175 -9.066 -9.452 1.00 87.19 101 ALA A CA 1
ATOM 798 C C . ALA A 1 101 ? 12.386 -9.453 -7.978 1.00 87.19 101 ALA A C 1
ATOM 800 O O . ALA A 1 101 ? 11.429 -9.846 -7.307 1.00 87.19 101 ALA A O 1
ATOM 801 N N . ALA A 1 102 ? 13.618 -9.369 -7.462 1.00 89.06 102 ALA A N 1
ATOM 802 C CA . ALA A 1 102 ? 13.943 -9.804 -6.109 1.00 89.06 102 ALA A CA 1
ATOM 803 C C . ALA A 1 102 ? 13.224 -8.955 -5.057 1.00 89.06 102 ALA A C 1
ATOM 805 O O . ALA A 1 102 ? 12.713 -9.520 -4.085 1.00 89.06 102 ALA A O 1
ATOM 806 N N . ASP A 1 103 ? 13.111 -7.646 -5.293 1.00 86.56 103 ASP A N 1
ATOM 807 C CA . ASP A 1 103 ? 12.383 -6.712 -4.431 1.00 86.56 103 ASP A CA 1
ATOM 808 C C . ASP A 1 103 ? 10.895 -7.073 -4.362 1.00 86.56 103 ASP A C 1
ATOM 810 O O . ASP A 1 103 ? 10.325 -7.207 -3.278 1.00 86.56 103 ASP A O 1
ATOM 814 N N . MET A 1 104 ? 10.266 -7.320 -5.515 1.00 88.12 104 MET A N 1
ATOM 815 C CA . MET A 1 104 ? 8.843 -7.674 -5.574 1.00 88.12 104 MET A CA 1
ATOM 816 C C . MET A 1 104 ? 8.573 -9.045 -4.943 1.00 88.12 104 MET A C 1
ATOM 818 O O . MET A 1 104 ? 7.602 -9.213 -4.206 1.00 88.12 104 MET A O 1
ATOM 822 N N . HIS A 1 105 ? 9.462 -10.022 -5.138 1.00 89.31 105 HIS A N 1
ATOM 823 C CA . HIS A 1 105 ? 9.358 -11.310 -4.452 1.00 89.31 105 HIS A CA 1
ATOM 824 C C . HIS A 1 105 ? 9.647 -11.211 -2.948 1.00 89.31 105 HIS A C 1
ATOM 826 O O . HIS A 1 105 ? 9.101 -11.993 -2.170 1.00 89.31 105 HIS A O 1
ATOM 832 N N . ALA A 1 106 ? 10.491 -10.276 -2.504 1.00 88.38 106 ALA A N 1
ATOM 833 C CA . ALA A 1 106 ? 10.689 -10.015 -1.080 1.00 88.38 106 ALA A CA 1
ATOM 834 C C . ALA A 1 106 ? 9.410 -9.467 -0.438 1.00 88.38 106 ALA A C 1
ATOM 836 O O . ALA A 1 106 ? 9.039 -9.911 0.649 1.00 88.38 106 ALA A O 1
ATOM 837 N N . LEU A 1 107 ? 8.697 -8.588 -1.141 1.00 86.25 107 LEU A N 1
ATOM 838 C CA . LEU A 1 107 ? 7.394 -8.083 -0.715 1.00 86.25 107 LEU A CA 1
ATOM 839 C C . LEU A 1 107 ? 6.333 -9.183 -0.687 1.00 86.25 107 LEU A C 1
ATOM 841 O O . LEU A 1 107 ? 5.628 -9.316 0.311 1.00 86.25 107 LEU A O 1
ATOM 845 N N . GLN A 1 108 ? 6.295 -10.04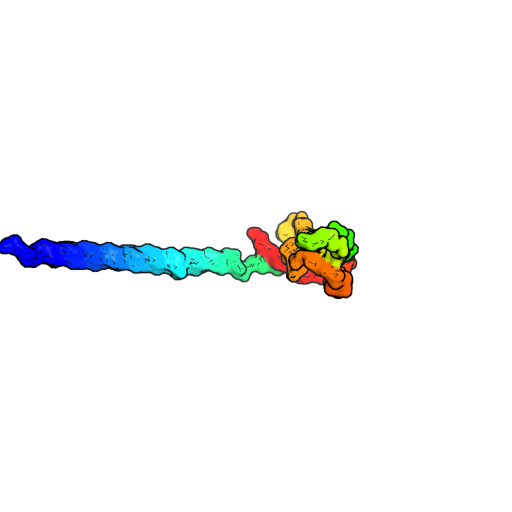6 -1.702 1.00 87.94 108 GLN A N 1
ATOM 846 C CA . GLN A 1 108 ? 5.414 -11.215 -1.712 1.00 87.94 108 GLN A CA 1
ATOM 847 C C . GLN A 1 108 ? 5.669 -12.146 -0.514 1.00 87.94 108 GLN A C 1
ATOM 849 O O . GLN A 1 108 ? 4.727 -12.626 0.111 1.00 87.94 108 GLN A O 1
ATOM 854 N N . ARG A 1 109 ? 6.937 -12.368 -0.139 1.00 89.81 109 ARG A N 1
ATOM 855 C CA . ARG A 1 109 ? 7.295 -13.152 1.058 1.00 89.81 109 ARG A CA 1
ATOM 856 C C . ARG A 1 109 ? 6.918 -12.456 2.366 1.00 89.81 109 ARG A C 1
ATOM 858 O O . ARG A 1 109 ? 6.605 -13.138 3.337 1.00 89.81 109 ARG A O 1
ATOM 865 N N . ARG A 1 110 ? 6.970 -11.121 2.408 1.00 87.06 110 ARG A N 1
ATOM 866 C CA . ARG A 1 110 ? 6.581 -10.314 3.577 1.00 87.06 110 ARG A CA 1
ATOM 867 C C . ARG A 1 110 ? 5.063 -10.291 3.773 1.00 87.06 110 ARG A C 1
ATOM 869 O O . ARG A 1 110 ? 4.607 -10.252 4.912 1.00 87.06 110 ARG A O 1
ATOM 876 N N . PHE A 1 111 ? 4.305 -10.353 2.679 1.00 87.06 111 PHE A N 1
ATOM 877 C CA . PHE A 1 111 ? 2.843 -10.332 2.657 1.00 87.06 111 PHE A CA 1
ATOM 878 C C . PHE A 1 111 ? 2.285 -11.545 1.894 1.00 87.06 111 PHE A C 1
ATOM 880 O O . PHE A 1 111 ? 1.776 -11.380 0.783 1.00 87.06 111 PHE A O 1
ATOM 887 N N . PRO A 1 112 ? 2.394 -12.773 2.434 1.00 89.12 112 PRO A N 1
ATOM 888 C CA . PRO A 1 112 ? 1.889 -13.958 1.752 1.00 89.12 112 PRO A CA 1
ATOM 889 C C . PRO A 1 112 ? 0.356 -13.997 1.751 1.00 89.12 112 PRO A C 1
ATOM 891 O O . PRO A 1 112 ? -0.301 -13.412 2.615 1.00 89.12 112 PRO A O 1
ATOM 894 N N . GLU A 1 113 ? -0.221 -14.715 0.788 1.00 89.81 113 GLU A N 1
ATOM 895 C CA . GLU A 1 113 ? -1.666 -14.959 0.748 1.00 89.81 113 GLU A CA 1
ATOM 896 C C . GLU A 1 113 ? -2.142 -15.658 2.026 1.00 89.81 113 GLU A C 1
ATOM 898 O O . GLU A 1 113 ? -1.477 -16.548 2.559 1.00 89.81 113 GLU A O 1
ATOM 903 N N . GLY A 1 114 ? -3.284 -15.213 2.547 1.00 88.94 114 GLY A N 1
ATOM 904 C CA . GLY A 1 114 ? -3.839 -15.666 3.820 1.00 88.94 114 GLY A CA 1
ATOM 905 C C . GLY A 1 114 ? -3.212 -15.023 5.061 1.00 88.94 114 GLY A C 1
ATOM 906 O O . GLY A 1 114 ? -3.686 -15.275 6.170 1.00 88.94 114 GLY A O 1
ATOM 907 N N . ALA A 1 115 ? -2.185 -14.176 4.923 1.00 88.12 115 ALA A N 1
ATOM 908 C CA . ALA A 1 115 ? -1.612 -13.470 6.064 1.00 88.12 115 ALA A CA 1
ATOM 909 C C . ALA A 1 115 ? -2.614 -12.488 6.684 1.00 88.12 115 ALA A C 1
ATOM 911 O O . ALA A 1 115 ? -3.330 -11.775 5.981 1.00 88.12 115 ALA A O 1
ATOM 912 N N . ALA A 1 116 ? -2.609 -12.415 8.014 1.00 90.00 116 ALA A N 1
ATOM 913 C CA . ALA A 1 116 ? -3.293 -11.378 8.770 1.00 90.00 116 ALA A CA 1
ATOM 914 C C . ALA A 1 116 ? -2.272 -10.302 9.157 1.00 90.00 116 ALA A C 1
ATOM 916 O O . ALA A 1 116 ? -1.345 -10.569 9.924 1.00 90.00 116 ALA A O 1
ATOM 917 N N . VAL A 1 117 ? -2.424 -9.096 8.616 1.00 85.50 117 VAL A N 1
ATOM 918 C CA . VAL A 1 117 ? -1.500 -7.978 8.832 1.00 85.50 117 VAL A CA 1
ATOM 919 C C . VAL A 1 117 ? -2.2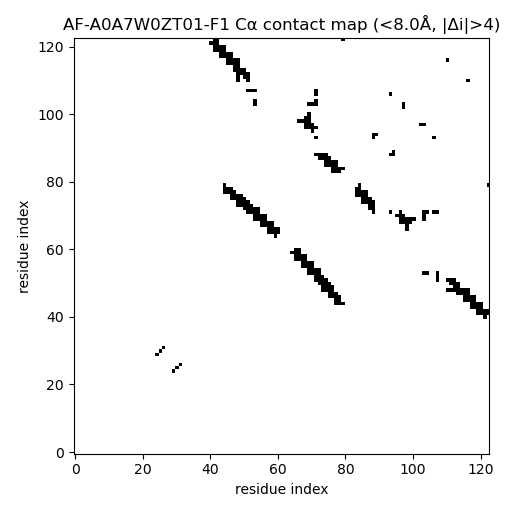34 -6.774 9.413 1.00 85.50 117 VAL A C 1
ATOM 921 O O . VAL A 1 117 ? -3.397 -6.542 9.082 1.00 85.50 117 VAL A O 1
ATOM 924 N N . PRO A 1 118 ? -1.601 -5.999 10.308 1.00 85.44 118 PRO A N 1
ATOM 925 C CA . PRO A 1 118 ? -2.200 -4.766 10.793 1.00 85.44 118 PRO A CA 1
ATOM 926 C C . PRO A 1 118 ? -2.291 -3.754 9.651 1.00 85.44 118 PRO A C 1
ATOM 928 O O . PRO A 1 118 ? -1.323 -3.555 8.917 1.00 85.44 118 PRO A O 1
ATOM 931 N N . CYS A 1 119 ? -3.436 -3.097 9.537 1.00 80.00 119 CYS A N 1
ATOM 932 C CA . CYS A 1 119 ? -3.656 -2.015 8.592 1.00 80.00 119 CYS A CA 1
ATOM 933 C C . CYS A 1 119 ? -4.442 -0.883 9.246 1.00 80.00 119 CYS A C 1
ATOM 935 O O . CYS A 1 119 ? -5.057 -1.049 10.303 1.00 80.00 119 CYS A O 1
ATOM 937 N N . TRP A 1 120 ? -4.381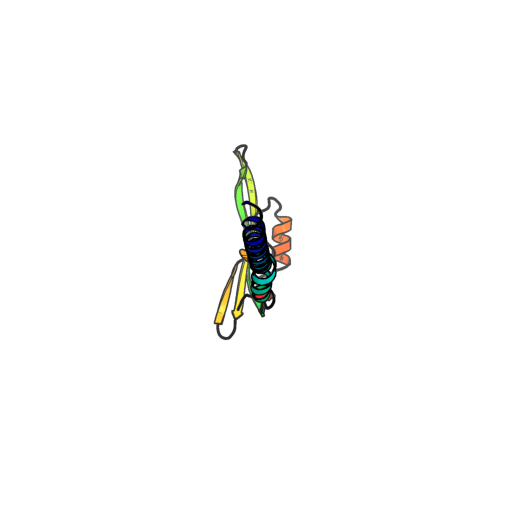 0.277 8.611 1.00 80.31 120 TRP A N 1
ATOM 938 C CA . TRP A 1 120 ? -5.028 1.496 9.059 1.00 80.31 120 TRP A CA 1
ATOM 939 C C . TRP A 1 120 ? -5.974 1.951 7.963 1.00 80.31 120 TRP A C 1
ATOM 941 O O . TRP A 1 120 ? -5.626 1.870 6.786 1.00 80.31 120 TRP A O 1
ATOM 951 N N . TYR A 1 121 ? -7.164 2.392 8.346 1.00 75.00 121 TYR A N 1
ATOM 952 C CA . TYR A 1 121 ? -8.129 2.956 7.415 1.00 75.00 121 TYR A CA 1
ATOM 953 C C . TYR A 1 121 ? -8.686 4.265 7.968 1.00 75.00 121 TYR A C 1
ATOM 955 O O . TYR A 1 121 ? -8.704 4.480 9.183 1.00 75.00 121 TYR A O 1
ATOM 963 N N . ASP A 1 122 ? -9.105 5.136 7.057 1.00 74.00 122 ASP A N 1
ATOM 964 C CA . ASP A 1 122 ? -9.846 6.355 7.369 1.00 74.00 122 ASP A CA 1
ATOM 965 C C . ASP A 1 122 ? -11.330 5.993 7.543 1.00 74.00 122 ASP A C 1
ATOM 967 O O . ASP A 1 122 ? -11.910 5.448 6.593 1.00 74.00 122 ASP A O 1
ATOM 971 N N . PRO A 1 123 ? -11.906 6.133 8.751 1.00 65.25 123 PRO A N 1
ATOM 972 C CA . PRO A 1 123 ? -13.273 5.708 9.039 1.00 65.25 123 PRO A CA 1
ATOM 973 C C . PRO A 1 123 ? -14.376 6.498 8.324 1.00 65.25 123 PRO A C 1
ATOM 975 O O . PRO A 1 123 ? -14.217 7.709 8.065 1.00 65.25 123 PRO A O 1
#